Protein AF-A0A3D2SPU1-F1 (afdb_monomer)

Solvent-accessible surface area (backbone atoms only — not comparable to full-atom values): 7760 Å² total; per-residue (Å²): 131,83,79,86,80,59,74,88,77,55,78,60,88,94,58,53,71,66,63,53,51,54,60,65,60,74,55,76,90,82,56,60,78,32,52,68,43,46,31,75,48,24,73,74,39,65,45,37,39,41,25,42,32,56,38,22,29,63,64,99,40,82,51,92,78,65,90,81,27,21,84,49,86,91,59,63,44,67,51,76,48,72,50,89,90,34,49,78,79,91,82,85,70,94,87,62,88,86,86,88,79,87,88,74,86,86,81,89,85,86,83,82,86,90,121

Sequence (115 aa):
MSTQQFESWTQPEGASLEEWLNTRIARFETRKYDFNALKFQADYDPKYRRAQMRYMGTGATGVSNDNNTVPAENFTFSTMVLPPQCEGPLHIHHDVEEVFFMLRGEIDLFIEHNG

pLDDT: mean 89.65, std 8.31, range [54.31, 97.5]

Organism: NCBI:txid108980

Radius of gyration: 16.94 Å; Cα contacts (8 Å, |Δi|>4): 117; chains: 1; bounding box: 38×37×49 Å

Foldseek 3Di:
DDDDDDPLVDDDPPDDPVRSVVLQDQDPVVWDWAQPQAVVVCVVPVLQGKTKTWAEDSPPTPDPDDSNYRHHDPDTDIDMDRPPSHDHDDDDDPPDDDDDDCPDDDDDDDDDDPD

Mean predicted aligned error: 5.02 Å

InterPro domains:
  IPR011051 RmlC-like cupin domain superfamily [SSF51182] (44-112)
  IPR014710 RmlC-like jelly roll fold [G3DSA:2.60.120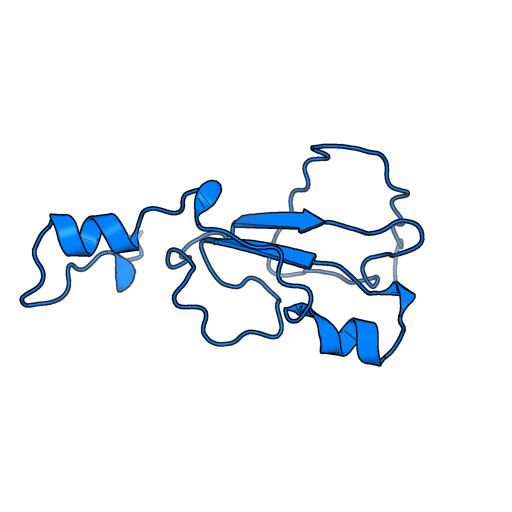.10] (25-115)

Structure (mmCIF, N/CA/C/O backbone):
data_AF-A0A3D2SPU1-F1
#
_entry.id   AF-A0A3D2SPU1-F1
#
loop_
_atom_site.group_PDB
_atom_site.id
_atom_site.type_symbol
_atom_site.label_atom_id
_atom_site.label_alt_id
_atom_site.label_comp_id
_atom_site.label_asym_id
_atom_site.label_entity_id
_atom_site.label_seq_id
_atom_site.pdbx_PDB_ins_code
_atom_site.Cartn_x
_atom_site.Cartn_y
_atom_site.Cartn_z
_atom_site.occupancy
_atom_site.B_iso_or_equiv
_atom_site.auth_seq_id
_atom_site.auth_comp_id
_atom_site.auth_asym_id
_atom_site.auth_atom_id
_atom_site.pdbx_PDB_model_num
ATOM 1 N N . MET A 1 1 ? -21.001 -20.670 12.765 1.00 54.31 1 MET A N 1
ATOM 2 C CA . MET A 1 1 ? -19.800 -19.909 12.367 1.00 54.31 1 MET A CA 1
ATOM 3 C C . MET A 1 1 ? -19.473 -18.980 13.523 1.00 54.31 1 MET A C 1
ATOM 5 O O . MET A 1 1 ? -20.386 -18.313 13.990 1.00 54.31 1 MET A O 1
ATOM 9 N N . SER A 1 2 ? -18.254 -19.016 14.062 1.00 65.62 2 SER A N 1
ATOM 10 C CA . SER A 1 2 ? -17.816 -18.014 15.043 1.00 65.62 2 SER A CA 1
ATOM 11 C C . SER A 1 2 ? -17.591 -16.709 14.284 1.00 65.62 2 SER A C 1
ATOM 13 O O . SER A 1 2 ? -16.899 -16.710 13.269 1.00 65.62 2 SER A O 1
ATOM 15 N N . THR A 1 3 ? -18.227 -15.623 14.720 1.00 75.25 3 THR A N 1
ATOM 16 C CA . THR A 1 3 ? -17.926 -14.288 14.201 1.00 75.25 3 THR A CA 1
ATOM 17 C C . THR A 1 3 ? -16.496 -13.961 14.606 1.00 75.25 3 THR A C 1
ATOM 19 O O . THR A 1 3 ? -16.190 -13.952 15.799 1.00 75.25 3 THR A O 1
ATOM 22 N N . GLN A 1 4 ? -15.613 -13.750 13.632 1.00 76.56 4 GLN A N 1
ATOM 23 C CA . GLN A 1 4 ? -14.258 -13.289 13.906 1.00 76.56 4 GLN A CA 1
ATOM 24 C C . GLN A 1 4 ? -14.351 -11.924 14.595 1.00 76.56 4 GLN A C 1
ATOM 26 O O . GLN A 1 4 ? -15.051 -11.039 14.106 1.00 76.56 4 GLN A O 1
ATOM 31 N N . GLN A 1 5 ? -13.706 -11.779 15.752 1.00 83.62 5 GLN A N 1
ATOM 32 C CA . GLN A 1 5 ? -13.710 -10.543 16.528 1.00 83.62 5 GLN A CA 1
ATOM 33 C C . GLN A 1 5 ? -12.294 -9.975 16.528 1.00 83.62 5 GLN A C 1
ATOM 35 O O . GLN A 1 5 ? -11.385 -10.569 17.107 1.00 83.62 5 GLN A O 1
ATOM 40 N N . PHE A 1 6 ? -12.104 -8.855 15.837 1.00 88.12 6 PHE A N 1
ATOM 41 C CA . PHE A 1 6 ? -10.808 -8.188 15.756 1.00 88.12 6 PHE A CA 1
ATOM 42 C C . PHE A 1 6 ? -10.582 -7.314 16.992 1.00 88.12 6 PHE A C 1
ATOM 44 O O . PHE A 1 6 ? -11.511 -6.685 17.497 1.00 88.12 6 PHE A O 1
ATOM 51 N N . GLU A 1 7 ? -9.339 -7.234 17.472 1.00 87.81 7 GLU A N 1
ATOM 52 C CA . GLU A 1 7 ? -8.976 -6.368 18.605 1.00 87.81 7 GLU A CA 1
ATOM 53 C C . GLU A 1 7 ? -9.325 -4.897 18.323 1.00 87.81 7 GLU A C 1
ATOM 55 O O . GLU A 1 7 ? -9.817 -4.187 19.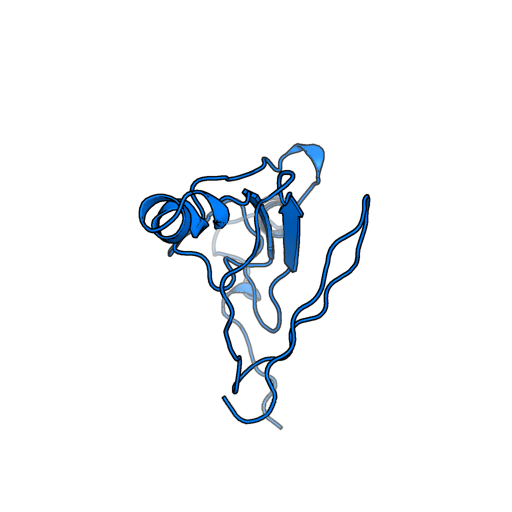199 1.00 87.81 7 GLU A O 1
ATOM 60 N N . SER A 1 8 ? -9.194 -4.473 17.061 1.00 87.81 8 SER A N 1
ATOM 61 C CA . SER A 1 8 ? -9.592 -3.153 16.563 1.00 87.81 8 SER A CA 1
ATOM 62 C C . SER A 1 8 ? -11.071 -2.813 16.787 1.00 87.81 8 SER A C 1
ATOM 64 O O . SER A 1 8 ? -11.421 -1.629 16.755 1.00 87.81 8 SER A O 1
ATOM 66 N N . TRP A 1 9 ? -11.947 -3.788 17.035 1.00 89.88 9 TRP A N 1
ATOM 67 C CA . TRP A 1 9 ? -13.362 -3.539 17.337 1.00 89.88 9 TRP A CA 1
ATOM 68 C C . TRP A 1 9 ? -13.603 -3.109 18.780 1.00 89.88 9 TRP A C 1
ATOM 70 O O . TRP A 1 9 ? -14.698 -2.655 19.109 1.00 89.88 9 TRP A O 1
ATOM 80 N N . THR A 1 10 ? -12.599 -3.238 19.641 1.00 91.94 10 THR A N 1
ATOM 81 C CA . THR A 1 10 ? -12.713 -2.874 21.048 1.00 91.94 10 THR A CA 1
ATOM 82 C C . THR A 1 10 ? -12.245 -1.435 21.232 1.00 91.94 10 THR A C 1
ATOM 84 O O . THR A 1 10 ? -11.124 -1.080 20.864 1.00 91.94 10 THR A O 1
ATOM 87 N N . GLN A 1 11 ? -13.108 -0.592 21.800 1.00 93.38 11 GLN A N 1
ATOM 88 C CA . GLN A 1 11 ? -12.732 0.760 22.202 1.00 93.38 11 GLN A CA 1
ATOM 89 C C . GLN A 1 11 ? -11.655 0.682 23.295 1.00 93.38 11 GLN A C 1
ATOM 91 O O . GLN A 1 11 ? -11.874 -0.020 24.286 1.00 93.38 11 GLN A O 1
ATOM 96 N N . PRO A 1 12 ? -10.521 1.393 23.159 1.00 93.06 12 PRO A N 1
ATOM 97 C CA . PRO A 1 12 ? -9.505 1.422 24.202 1.00 93.06 12 PRO A CA 1
ATOM 98 C C . PRO A 1 12 ? -10.065 1.949 25.526 1.00 93.06 12 PRO A C 1
ATOM 100 O O . PRO A 1 12 ? -10.835 2.913 25.550 1.00 93.06 12 PRO A O 1
ATOM 103 N N . GLU A 1 13 ? -9.655 1.334 26.634 1.00 95.06 13 GLU A N 1
ATOM 104 C CA . GLU A 1 13 ? -10.048 1.781 27.968 1.00 95.06 13 GLU A CA 1
ATOM 105 C C . GLU A 1 13 ? -9.584 3.228 28.207 1.00 95.06 13 GLU A C 1
ATOM 107 O O . GLU A 1 13 ? -8.443 3.589 27.922 1.00 95.06 13 GLU A O 1
ATOM 112 N N . GLY A 1 14 ? -10.488 4.076 28.701 1.00 95.62 14 GLY A N 1
ATOM 113 C CA . GLY A 1 14 ? -10.208 5.489 28.975 1.00 95.62 14 GLY A CA 1
ATOM 114 C C . GLY A 1 14 ? -10.263 6.429 27.764 1.00 95.62 14 GLY A C 1
ATOM 115 O O . GLY A 1 14 ? -10.256 7.640 27.973 1.00 95.62 14 GLY A O 1
ATOM 116 N N . ALA A 1 15 ? -10.374 5.923 26.530 1.00 95.12 15 ALA A N 1
ATOM 117 C CA . ALA A 1 15 ? -10.596 6.763 25.352 1.00 95.12 15 ALA A CA 1
ATOM 118 C C . ALA A 1 15 ? -12.072 7.167 25.234 1.00 95.12 15 ALA A C 1
ATOM 120 O O . ALA A 1 15 ? -12.970 6.359 25.479 1.00 95.12 15 ALA A O 1
ATOM 121 N N . SER A 1 16 ? -12.344 8.395 24.802 1.00 97.38 16 SER A N 1
ATOM 122 C CA . SER A 1 16 ? -13.680 8.814 24.373 1.00 97.38 16 SER A CA 1
ATOM 123 C C . SER A 1 16 ? -14.063 8.182 23.028 1.00 97.38 16 SER A C 1
ATOM 125 O O . SER A 1 16 ? -13.212 7.752 22.244 1.00 97.38 16 SER A O 1
ATOM 127 N N . LEU A 1 17 ? -15.366 8.160 22.726 1.00 95.19 17 LEU A N 1
ATOM 128 C CA . LEU A 1 17 ? -15.853 7.696 21.425 1.00 95.19 17 LEU A CA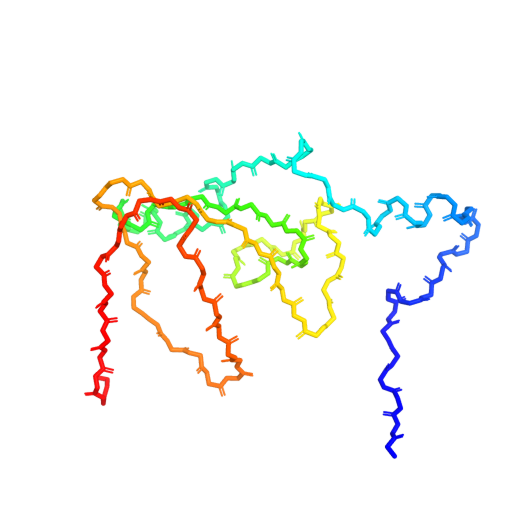 1
ATOM 129 C C . LEU A 1 17 ? -15.267 8.526 20.271 1.00 95.19 17 LEU A C 1
ATOM 131 O O . LEU A 1 17 ? -14.929 7.974 19.230 1.00 95.19 17 LEU A O 1
ATOM 135 N N . GLU A 1 18 ? -15.134 9.841 20.454 1.00 96.38 18 GLU A N 1
ATOM 136 C CA . GLU A 1 18 ? -14.567 10.737 19.444 1.00 96.38 18 GLU A CA 1
ATOM 137 C C . GLU A 1 18 ? -13.103 10.399 19.144 1.00 96.38 18 GLU A C 1
ATOM 139 O O . GLU A 1 18 ? -12.737 10.235 17.979 1.00 96.38 18 GLU A O 1
ATOM 144 N N . GLU A 1 19 ? -12.275 10.235 20.179 1.00 94.88 19 GLU A N 1
ATOM 145 C CA . GLU A 1 19 ? -10.873 9.833 20.018 1.00 94.88 19 GLU A CA 1
ATOM 146 C C . GLU A 1 19 ? -10.769 8.496 19.285 1.00 94.88 19 GLU A C 1
ATOM 148 O O . GLU A 1 19 ? -9.987 8.372 18.341 1.00 94.88 19 GLU A O 1
ATOM 153 N N . TRP A 1 20 ? -11.603 7.518 19.653 1.00 94.19 20 TRP A N 1
ATOM 154 C CA . TRP A 1 20 ? -11.604 6.218 18.995 1.00 94.19 20 TRP A CA 1
ATOM 155 C C . TRP A 1 20 ? -12.028 6.306 17.523 1.00 94.19 20 TRP A C 1
ATOM 157 O O . TRP A 1 20 ? -11.312 5.799 16.656 1.00 94.19 20 TRP A O 1
ATOM 167 N N . LEU A 1 21 ? -13.127 7.001 17.211 1.00 93.69 21 LEU A N 1
ATOM 168 C CA . LEU A 1 21 ? -13.602 7.182 15.834 1.00 93.69 21 LEU A CA 1
ATOM 169 C C . LEU A 1 21 ? -12.582 7.923 14.966 1.00 93.69 21 LEU A C 1
ATOM 171 O O . LEU A 1 21 ? -12.400 7.560 13.805 1.00 93.69 21 LEU A O 1
ATOM 175 N N . ASN A 1 22 ? -11.860 8.899 15.517 1.00 92.50 22 ASN A N 1
ATOM 176 C CA . ASN A 1 22 ? -10.807 9.601 14.786 1.00 92.50 22 ASN A CA 1
ATOM 177 C C . ASN A 1 22 ? -9.686 8.651 14.323 1.00 92.50 22 ASN A C 1
ATOM 179 O O . ASN A 1 22 ? -9.185 8.811 13.211 1.00 92.50 22 ASN A O 1
ATOM 183 N N . THR A 1 23 ? -9.357 7.599 15.088 1.00 90.69 23 THR A N 1
ATOM 184 C CA . THR A 1 23 ? -8.401 6.554 14.644 1.00 90.69 23 THR A CA 1
ATOM 185 C C . THR A 1 23 ? -8.919 5.674 13.498 1.00 90.69 23 THR A C 1
ATOM 187 O O . THR A 1 23 ? -8.166 4.882 12.929 1.00 90.69 23 THR A O 1
ATOM 190 N N . ARG A 1 24 ? -10.209 5.778 13.160 1.00 91.75 24 ARG A N 1
ATOM 191 C CA . ARG A 1 24 ? -10.882 5.020 12.093 1.00 91.75 24 ARG A CA 1
ATOM 192 C C . ARG A 1 24 ? -11.187 5.869 10.858 1.00 91.75 24 ARG A C 1
ATOM 194 O O . ARG A 1 24 ? -11.795 5.376 9.913 1.00 91.75 24 ARG A O 1
ATOM 201 N N . ILE A 1 25 ? -10.756 7.131 10.838 1.00 91.88 25 ILE A N 1
ATOM 202 C CA . ILE A 1 25 ? -11.005 8.056 9.732 1.00 91.88 25 ILE A CA 1
ATOM 203 C C . ILE A 1 25 ? -9.692 8.354 9.008 1.00 91.88 25 ILE A C 1
ATOM 205 O O . ILE A 1 25 ? -8.790 9.005 9.532 1.00 91.88 25 ILE A O 1
ATOM 209 N N . ALA A 1 26 ? -9.613 7.933 7.747 1.00 91.88 26 ALA A N 1
ATOM 210 C CA . ALA A 1 26 ? -8.548 8.319 6.832 1.00 91.88 26 ALA A CA 1
ATOM 211 C C . ALA A 1 26 ? -9.068 9.347 5.821 1.00 91.88 26 ALA A C 1
ATOM 213 O O . ALA A 1 26 ? -9.998 9.067 5.066 1.00 91.88 26 ALA A O 1
ATOM 214 N N . ARG A 1 27 ? -8.461 10.538 5.782 1.00 91.12 27 ARG A N 1
ATOM 215 C CA . ARG A 1 27 ? -8.825 11.610 4.840 1.00 91.12 27 ARG A CA 1
ATOM 216 C C . ARG A 1 27 ? -7.736 11.774 3.797 1.00 91.12 27 ARG A C 1
ATOM 218 O O . ARG A 1 27 ? -6.565 11.768 4.141 1.00 91.12 27 ARG A O 1
ATOM 225 N N . PHE A 1 28 ? -8.106 11.984 2.537 1.00 88.94 28 PHE A N 1
ATOM 226 C CA . PHE A 1 28 ? -7.131 12.219 1.465 1.00 88.94 28 PHE A CA 1
ATOM 227 C C . PHE A 1 28 ? -6.164 13.373 1.786 1.00 88.94 28 PHE A C 1
ATOM 229 O O . PHE A 1 28 ? -4.963 13.235 1.586 1.00 88.94 28 PHE A O 1
ATOM 236 N N . GLU A 1 29 ? -6.659 14.467 2.369 1.00 90.94 29 GLU A N 1
ATOM 237 C CA . GLU A 1 29 ? -5.851 15.650 2.706 1.00 90.94 29 GLU A CA 1
ATOM 238 C C . GLU A 1 29 ? -4.723 15.385 3.720 1.00 90.94 29 GLU A C 1
ATOM 240 O O . GLU A 1 29 ? -3.713 16.085 3.718 1.00 90.94 29 GLU A O 1
ATOM 245 N N . THR A 1 30 ? -4.870 14.372 4.581 1.00 85.94 30 THR A N 1
ATOM 246 C CA . THR A 1 30 ? -3.866 14.029 5.601 1.00 85.94 30 THR A CA 1
ATOM 247 C C . THR A 1 30 ? -2.887 12.965 5.116 1.00 85.94 30 THR A C 1
ATOM 249 O O . THR A 1 30 ? -1.977 12.565 5.849 1.00 85.94 30 THR A O 1
ATOM 252 N N . ARG A 1 31 ? -3.058 12.471 3.887 1.00 88.62 31 ARG A N 1
ATOM 253 C CA . ARG A 1 31 ? -2.254 11.393 3.325 1.00 88.62 31 ARG A CA 1
ATOM 254 C C . ARG A 1 31 ? -1.212 11.944 2.363 1.00 88.62 31 ARG A C 1
ATOM 256 O O . ARG A 1 31 ? -1.432 12.906 1.633 1.00 88.62 31 ARG A O 1
ATOM 263 N N . LYS A 1 32 ? -0.032 11.331 2.396 1.00 88.75 32 LYS A N 1
ATOM 264 C CA . LYS A 1 32 ? 1.116 11.715 1.576 1.00 88.75 32 LYS A CA 1
ATOM 265 C C . LYS A 1 32 ? 1.595 10.511 0.790 1.00 88.75 32 LYS A C 1
ATOM 267 O O . LYS A 1 32 ? 1.512 9.383 1.268 1.00 88.75 32 LYS A O 1
ATOM 272 N N . TYR A 1 33 ? 2.118 10.781 -0.398 1.00 91.50 33 TYR A N 1
ATOM 273 C CA . TYR A 1 33 ? 2.822 9.781 -1.181 1.00 91.50 33 TYR A CA 1
ATOM 274 C C . TYR A 1 33 ? 4.102 9.370 -0.462 1.00 91.50 33 TYR A C 1
ATOM 276 O O . TYR A 1 33 ? 5.002 10.188 -0.262 1.00 91.50 33 TYR A O 1
ATOM 284 N N . ASP A 1 34 ? 4.175 8.099 -0.091 1.00 92.06 34 ASP A N 1
ATOM 285 C CA . ASP A 1 34 ? 5.338 7.501 0.536 1.00 92.06 34 ASP A CA 1
ATOM 286 C C . ASP A 1 34 ? 6.127 6.689 -0.496 1.00 92.06 34 ASP A C 1
ATOM 288 O O . ASP A 1 34 ? 5.755 5.574 -0.866 1.00 92.06 34 ASP A O 1
ATOM 292 N N . PHE A 1 35 ? 7.234 7.268 -0.964 1.00 93.56 35 PHE A N 1
ATOM 293 C CA . PHE A 1 35 ? 8.201 6.595 -1.836 1.00 93.56 35 PHE A CA 1
ATOM 294 C C . PHE A 1 35 ? 9.135 5.644 -1.072 1.00 93.56 35 PHE A C 1
ATOM 296 O O . PHE A 1 35 ? 9.864 4.881 -1.701 1.00 93.56 35 PHE A O 1
ATOM 303 N N . ASN A 1 36 ? 9.129 5.677 0.265 1.00 92.06 36 ASN A N 1
ATOM 304 C CA . ASN A 1 36 ? 9.973 4.826 1.099 1.00 92.06 36 ASN A CA 1
ATOM 305 C C . ASN A 1 36 ? 9.331 3.465 1.399 1.00 92.06 36 ASN A C 1
ATOM 307 O O . ASN A 1 36 ? 10.054 2.510 1.670 1.00 92.06 36 ASN A O 1
ATOM 311 N N . ALA A 1 37 ? 8.006 3.353 1.257 1.00 89.88 37 ALA A N 1
ATOM 312 C CA . ALA A 1 37 ? 7.214 2.139 1.490 1.00 89.88 37 ALA A CA 1
ATOM 313 C C . ALA A 1 37 ? 7.797 0.863 0.857 1.00 89.88 37 ALA A C 1
ATOM 315 O O . ALA A 1 37 ? 7.748 -0.225 1.429 1.00 89.88 37 ALA A O 1
ATOM 316 N N . LEU A 1 38 ? 8.319 1.013 -0.360 1.00 91.44 38 LEU A N 1
ATOM 317 C CA . LEU A 1 38 ? 8.854 -0.056 -1.202 1.00 91.44 38 LEU A CA 1
ATOM 318 C C . LEU A 1 38 ? 10.252 0.300 -1.717 1.00 91.44 38 LEU A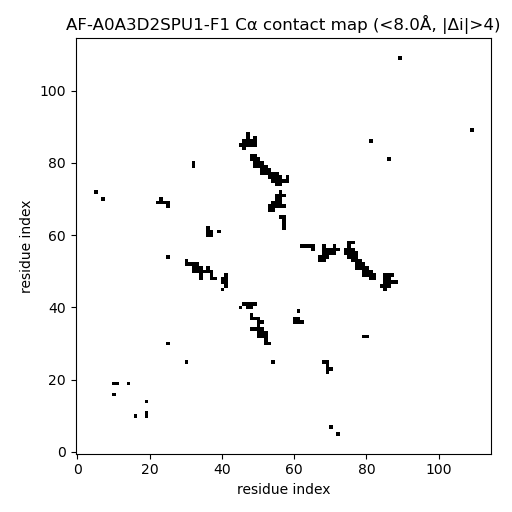 C 1
ATOM 320 O O . LEU A 1 38 ? 10.707 -0.230 -2.729 1.00 91.44 38 LEU A O 1
ATOM 324 N N . LYS A 1 39 ? 10.946 1.218 -1.032 1.00 93.31 39 LYS A N 1
ATOM 325 C CA . LYS A 1 39 ? 12.247 1.724 -1.481 1.00 93.31 39 LYS A CA 1
ATOM 326 C C . LYS A 1 39 ? 13.288 0.622 -1.604 1.00 93.31 39 LYS A C 1
ATOM 328 O O . LYS A 1 39 ? 14.108 0.705 -2.501 1.00 93.31 39 LYS A O 1
ATOM 333 N N . PHE A 1 40 ? 13.204 -0.438 -0.804 1.00 92.38 40 PHE A N 1
ATOM 334 C CA . PHE A 1 40 ? 14.092 -1.595 -0.937 1.00 92.38 40 PHE A CA 1
ATOM 335 C C . PHE A 1 40 ? 14.054 -2.233 -2.341 1.00 92.38 40 PHE A C 1
ATOM 337 O O . PHE A 1 40 ? 15.056 -2.782 -2.782 1.00 92.38 40 PHE A O 1
ATOM 344 N N . GLN A 1 41 ? 12.934 -2.128 -3.069 1.00 94.88 41 GLN A N 1
ATOM 345 C CA . GLN A 1 41 ? 12.843 -2.580 -4.460 1.00 94.88 41 GLN A CA 1
ATOM 346 C C . GLN A 1 41 ? 13.484 -1.569 -5.413 1.00 94.88 41 GLN A C 1
ATOM 348 O O . GLN A 1 41 ? 14.229 -1.957 -6.303 1.00 94.88 41 GLN A O 1
ATOM 353 N N . ALA A 1 42 ? 13.252 -0.272 -5.191 1.00 95.50 42 ALA A N 1
ATOM 354 C CA . ALA A 1 42 ? 13.880 0.795 -5.972 1.00 95.50 42 ALA A CA 1
ATOM 355 C C . ALA A 1 42 ? 15.406 0.879 -5.766 1.00 95.50 42 ALA A C 1
ATOM 357 O O . ALA A 1 42 ? 16.129 1.310 -6.659 1.00 95.50 42 ALA A O 1
ATOM 358 N N . ASP A 1 43 ? 15.888 0.470 -4.590 1.00 96.31 43 ASP A N 1
ATOM 359 C CA . ASP A 1 43 ? 17.310 0.362 -4.260 1.00 96.31 43 ASP A CA 1
ATOM 360 C C . ASP A 1 43 ? 17.976 -0.809 -4.990 1.00 96.31 43 ASP A C 1
ATOM 362 O O . ASP A 1 43 ? 19.171 -0.745 -5.272 1.00 96.31 43 ASP A O 1
ATOM 366 N N . TYR A 1 44 ? 17.211 -1.860 -5.304 1.00 96.88 44 TYR A N 1
ATOM 367 C CA . TYR A 1 44 ? 17.667 -2.964 -6.145 1.00 96.88 44 TYR A CA 1
ATOM 368 C C . TYR A 1 44 ? 17.673 -2.573 -7.629 1.00 96.88 44 TYR A C 1
ATOM 370 O O . TYR A 1 44 ? 18.681 -2.759 -8.306 1.00 96.88 44 TYR A O 1
ATOM 378 N N . ASP A 1 45 ? 16.570 -2.006 -8.125 1.00 97.50 45 ASP A N 1
ATOM 379 C CA . ASP A 1 45 ? 16.477 -1.463 -9.480 1.00 97.50 45 ASP A CA 1
ATOM 380 C C . ASP A 1 45 ? 15.597 -0.197 -9.488 1.00 97.50 45 ASP A C 1
ATOM 382 O O . ASP A 1 45 ? 14.420 -0.269 -9.106 1.00 97.50 45 ASP A O 1
ATOM 386 N N . PRO A 1 46 ? 16.114 0.961 -9.950 1.00 97.06 46 PRO A N 1
ATOM 387 C CA . PRO A 1 46 ? 15.363 2.212 -10.000 1.00 97.06 46 PRO A CA 1
ATOM 388 C C . PRO A 1 46 ? 14.018 2.134 -10.730 1.00 97.06 46 PRO A C 1
ATOM 390 O O . PRO A 1 46 ? 13.125 2.922 -10.402 1.00 97.06 46 PRO A O 1
ATOM 393 N N . LYS A 1 47 ? 13.836 1.197 -11.674 1.00 97.19 47 LYS A N 1
ATOM 394 C CA . LYS A 1 47 ? 12.554 1.015 -12.375 1.00 97.19 47 LYS A CA 1
ATOM 395 C C . LYS A 1 47 ? 11.419 0.584 -11.443 1.00 97.19 47 LYS A C 1
ATOM 397 O O . LYS A 1 47 ? 10.261 0.821 -11.753 1.00 97.19 47 LYS A O 1
ATOM 402 N N . TYR A 1 48 ? 11.714 0.023 -10.267 1.00 96.88 48 TYR A N 1
ATOM 403 C CA . TYR A 1 48 ? 10.687 -0.374 -9.295 1.00 96.88 48 TYR A CA 1
ATOM 404 C C . TYR A 1 48 ? 10.191 0.767 -8.402 1.00 96.88 48 TYR A C 1
ATOM 406 O O . TYR A 1 48 ? 9.377 0.554 -7.492 1.00 96.88 48 TYR A O 1
ATOM 414 N N . ARG A 1 49 ? 10.672 1.993 -8.636 1.00 96.81 49 ARG A N 1
ATOM 415 C CA . ARG A 1 49 ? 10.269 3.170 -7.875 1.00 96.81 49 ARG A CA 1
ATOM 416 C C . ARG A 1 49 ? 8.778 3.442 -8.046 1.00 96.81 49 ARG A C 1
ATOM 418 O O . ARG A 1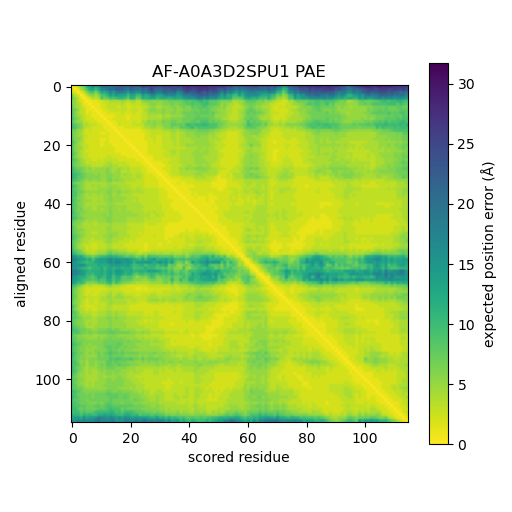 49 ? 8.302 3.776 -9.121 1.00 96.81 49 ARG A O 1
ATOM 425 N N . ARG A 1 50 ? 8.054 3.423 -6.931 1.00 96.06 50 ARG A N 1
ATOM 426 C CA . ARG A 1 50 ? 6.654 3.847 -6.848 1.00 96.06 50 ARG A CA 1
ATOM 427 C C . ARG A 1 50 ? 6.345 4.389 -5.466 1.00 96.06 50 ARG A C 1
A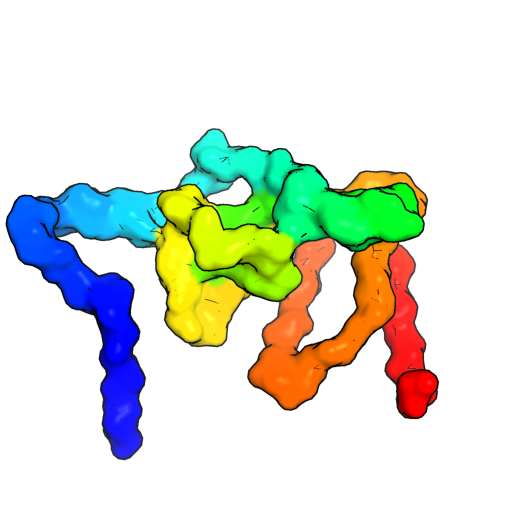TOM 429 O O . ARG A 1 50 ? 7.006 4.023 -4.495 1.00 96.06 50 ARG A O 1
ATOM 436 N N . ALA A 1 51 ? 5.360 5.273 -5.389 1.00 94.75 51 ALA A N 1
ATOM 437 C CA . ALA A 1 51 ? 4.832 5.725 -4.114 1.00 94.75 51 ALA A CA 1
ATOM 438 C C . ALA A 1 51 ? 3.531 5.007 -3.795 1.00 94.75 51 ALA A C 1
ATOM 440 O O . ALA A 1 51 ? 2.704 4.785 -4.682 1.00 94.75 51 ALA A O 1
ATOM 441 N N . GLN A 1 52 ? 3.329 4.724 -2.514 1.00 92.19 52 GLN A N 1
ATOM 442 C CA . GLN A 1 52 ? 2.035 4.308 -1.999 1.00 92.19 52 GLN A CA 1
ATOM 443 C C . GLN A 1 52 ? 1.477 5.344 -1.036 1.00 92.19 52 GLN A C 1
ATOM 445 O O . GLN A 1 52 ? 2.207 6.054 -0.348 1.00 92.19 52 GLN A O 1
ATOM 450 N N . MET A 1 53 ? 0.158 5.401 -0.976 1.00 92.06 53 MET A N 1
ATOM 451 C CA . MET A 1 53 ? -0.601 6.156 -0.001 1.00 92.06 53 MET A CA 1
ATOM 452 C C . MET A 1 53 ? -1.566 5.183 0.669 1.00 92.06 53 MET A C 1
ATOM 454 O O . MET A 1 53 ? -2.522 4.720 0.051 1.00 92.06 53 MET A O 1
ATOM 458 N N . ARG A 1 54 ? -1.286 4.830 1.922 1.00 91.81 54 ARG A N 1
ATOM 459 C CA . ARG A 1 54 ? -1.996 3.773 2.649 1.00 91.81 54 ARG A CA 1
ATOM 460 C C . ARG A 1 54 ? -3.170 4.349 3.439 1.00 91.81 54 ARG A C 1
ATOM 462 O O . ARG A 1 54 ? -3.033 5.370 4.114 1.00 91.81 54 ARG A O 1
ATOM 469 N N . TYR A 1 55 ? -4.323 3.697 3.351 1.00 92.81 55 TYR A N 1
ATOM 470 C CA . TYR A 1 55 ? -5.546 4.097 4.049 1.00 92.81 55 TYR A CA 1
ATOM 471 C C . TYR A 1 55 ? -5.963 3.063 5.084 1.00 92.81 55 TYR A C 1
ATOM 473 O O . TYR A 1 55 ? -6.220 3.442 6.224 1.00 92.81 55 TYR A O 1
ATOM 481 N N . MET A 1 56 ? -6.003 1.790 4.688 1.00 92.88 56 MET A N 1
ATOM 482 C CA . MET A 1 56 ? -6.387 0.658 5.533 1.00 92.88 56 MET A CA 1
ATOM 483 C C . MET A 1 56 ? -5.236 -0.347 5.545 1.00 92.88 56 MET A C 1
ATOM 485 O O . MET A 1 56 ? -4.931 -0.929 4.502 1.00 92.88 56 MET A O 1
ATOM 489 N N . GLY A 1 57 ? -4.598 -0.520 6.701 1.00 90.50 57 GLY A N 1
ATOM 490 C CA . GLY A 1 57 ? -3.420 -1.364 6.892 1.00 90.50 57 GLY A CA 1
ATOM 491 C C . GLY A 1 57 ? -2.198 -0.946 6.073 1.00 90.50 57 GLY A C 1
ATOM 492 O O . GLY A 1 57 ? -2.199 0.049 5.345 1.00 90.50 57 GLY A O 1
ATOM 493 N N . THR A 1 58 ? -1.130 -1.732 6.198 1.00 86.19 58 THR A N 1
ATOM 494 C CA . THR A 1 58 ? 0.154 -1.465 5.534 1.00 86.19 58 THR A CA 1
ATOM 495 C C . THR A 1 58 ? 0.320 -2.178 4.193 1.00 86.19 58 THR A C 1
ATOM 497 O O . THR A 1 58 ? 1.174 -1.770 3.402 1.00 86.19 58 THR A O 1
ATOM 500 N N . GLY A 1 59 ? -0.492 -3.204 3.913 1.00 78.88 59 GLY A N 1
ATOM 501 C CA . GLY A 1 59 ? -0.338 -4.071 2.738 1.00 78.88 59 GLY A CA 1
ATOM 502 C C . GLY A 1 59 ? 1.004 -4.812 2.729 1.00 78.88 59 GLY A C 1
ATOM 503 O O . GLY A 1 59 ? 1.694 -4.882 3.744 1.00 78.88 59 GLY A O 1
ATOM 504 N N . ALA A 1 60 ? 1.424 -5.309 1.563 1.00 68.00 60 ALA A N 1
ATOM 505 C CA . ALA A 1 60 ? 2.719 -5.975 1.367 1.00 68.00 60 ALA A CA 1
ATOM 506 C C . ALA A 1 60 ? 3.928 -5.004 1.330 1.00 68.00 60 ALA A C 1
ATOM 508 O O . ALA A 1 60 ? 4.930 -5.255 0.656 1.00 68.00 60 ALA A O 1
ATOM 509 N N . THR A 1 61 ? 3.840 -3.851 1.999 1.00 69.50 61 THR A N 1
ATOM 510 C CA . THR A 1 61 ? 4.946 -2.882 2.044 1.00 69.50 61 THR A CA 1
ATOM 511 C C . THR A 1 61 ? 6.002 -3.292 3.067 1.00 69.50 61 THR A C 1
ATOM 513 O O . THR A 1 61 ? 5.732 -4.048 3.995 1.00 69.50 61 THR A O 1
ATOM 516 N N . GLY A 1 62 ? 7.217 -2.751 2.947 1.00 63.22 62 GLY A N 1
ATOM 517 C CA . GLY A 1 62 ? 8.285 -2.969 3.933 1.00 63.22 62 GLY A CA 1
ATOM 518 C C . GLY A 1 62 ? 8.064 -2.231 5.262 1.00 63.22 62 GLY A C 1
ATOM 519 O O . GLY A 1 62 ? 9.009 -2.064 6.029 1.00 63.22 62 GLY A O 1
ATOM 520 N N . VAL A 1 63 ? 6.850 -1.728 5.516 1.00 72.94 63 VAL A N 1
ATOM 521 C CA . VAL A 1 63 ? 6.498 -0.924 6.688 1.00 72.94 63 VAL A CA 1
ATOM 522 C C . VAL A 1 63 ? 5.731 -1.801 7.670 1.00 72.94 63 VAL A C 1
ATOM 524 O O . VAL A 1 63 ? 4.578 -2.155 7.438 1.00 72.94 63 VAL A O 1
ATOM 527 N N . SER A 1 64 ? 6.376 -2.148 8.782 1.00 66.19 64 SER A N 1
ATOM 528 C CA . SER A 1 64 ? 5.802 -3.036 9.798 1.00 66.19 64 SER A CA 1
ATOM 529 C C . SER A 1 64 ? 4.824 -2.341 10.747 1.00 66.19 64 SER A C 1
ATOM 531 O O . SER A 1 64 ? 3.994 -3.016 11.346 1.00 66.19 64 SER A O 1
ATOM 533 N N . ASN A 1 65 ? 4.901 -1.013 10.894 1.00 68.69 65 ASN A N 1
ATOM 534 C CA . ASN A 1 65 ? 3.986 -0.263 11.748 1.00 68.69 65 ASN A CA 1
ATOM 535 C C . ASN A 1 65 ? 3.744 1.147 11.185 1.00 68.69 65 ASN A C 1
ATOM 537 O O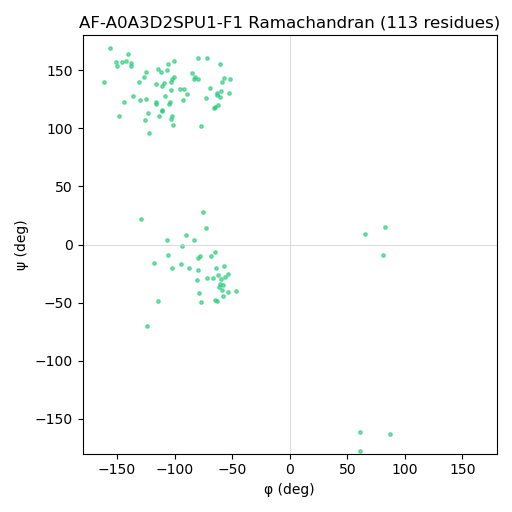 . ASN A 1 65 ? 4.653 1.979 11.176 1.00 68.69 65 ASN A O 1
ATOM 541 N N . ASP A 1 66 ? 2.529 1.408 10.693 1.00 72.88 66 ASP A N 1
ATOM 542 C CA . ASP A 1 66 ? 2.110 2.723 10.195 1.00 72.88 66 ASP A CA 1
ATOM 543 C C . ASP A 1 66 ? 0.872 3.216 10.953 1.00 72.88 66 ASP A C 1
ATOM 545 O O . ASP A 1 66 ? -0.271 2.915 10.596 1.00 72.88 66 ASP A O 1
ATOM 549 N N . ASN A 1 67 ? 1.116 4.032 11.982 1.00 72.12 67 ASN A N 1
ATOM 550 C CA . ASN A 1 67 ? 0.070 4.665 12.790 1.00 72.12 67 ASN A CA 1
ATOM 551 C C . ASN A 1 67 ? -0.784 5.672 11.996 1.00 72.12 67 ASN A C 1
ATOM 553 O O . ASN A 1 67 ? -1.759 6.200 12.526 1.00 72.12 67 ASN A O 1
ATOM 557 N N . ASN A 1 68 ? -0.429 5.973 10.743 1.00 80.38 68 ASN A N 1
ATOM 558 C CA . ASN A 1 68 ? -1.205 6.834 9.857 1.00 80.38 68 ASN A CA 1
ATOM 559 C C . ASN A 1 68 ? -2.228 6.049 9.014 1.00 80.38 68 ASN A C 1
ATOM 561 O O . ASN A 1 68 ? -2.843 6.617 8.111 1.00 80.38 68 ASN A O 1
ATOM 565 N N . THR A 1 69 ? -2.425 4.757 9.279 1.00 89.50 69 THR A N 1
ATOM 566 C CA . THR A 1 69 ? -3.426 3.920 8.602 1.00 89.50 69 THR A CA 1
ATOM 567 C C . THR A 1 69 ? -4.538 3.520 9.563 1.00 89.50 69 THR A C 1
ATOM 569 O O . THR A 1 69 ? -4.317 3.366 10.763 1.00 89.50 69 THR A O 1
ATOM 572 N N . VAL A 1 70 ? -5.753 3.361 9.040 1.00 92.44 70 VAL A N 1
ATOM 573 C CA . VAL A 1 70 ? -6.814 2.672 9.779 1.00 92.44 70 VAL A CA 1
ATOM 574 C C . VAL A 1 70 ? -6.417 1.197 9.855 1.00 92.44 70 VAL A C 1
ATOM 576 O O . VAL A 1 70 ? -5.995 0.655 8.831 1.00 92.44 70 VAL A O 1
ATOM 579 N N . PRO A 1 71 ? -6.521 0.528 11.015 1.00 90.25 71 PRO A N 1
ATOM 580 C CA . PRO A 1 71 ? -6.223 -0.894 11.111 1.00 90.25 71 PRO A CA 1
ATOM 581 C C . PRO A 1 71 ? -7.000 -1.709 10.080 1.00 90.25 71 PRO A C 1
ATOM 583 O O . PRO A 1 71 ? -8.209 -1.543 9.925 1.00 90.25 71 PRO A O 1
ATOM 586 N N . ALA A 1 72 ? -6.278 -2.563 9.359 1.00 90.62 72 ALA A N 1
ATOM 587 C CA . ALA A 1 72 ? -6.874 -3.510 8.434 1.00 90.62 72 ALA A CA 1
ATOM 588 C C . ALA A 1 72 ? -7.309 -4.773 9.174 1.00 90.62 72 ALA A C 1
ATOM 590 O O . ALA A 1 72 ? -6.668 -5.210 10.128 1.00 90.62 72 ALA A O 1
ATOM 591 N N . GLU A 1 73 ? -8.387 -5.363 8.678 1.00 88.56 73 GLU A N 1
ATOM 592 C CA . GLU A 1 73 ? -8.952 -6.606 9.194 1.00 88.56 73 GLU A CA 1
ATOM 593 C C . GLU A 1 73 ? -9.039 -7.606 8.046 1.00 88.56 73 GLU A C 1
ATOM 595 O O . GLU A 1 73 ? -8.242 -8.531 7.961 1.00 88.56 73 GLU A O 1
ATOM 600 N N . ASN A 1 74 ? -9.950 -7.351 7.104 1.00 89.75 74 ASN A N 1
ATOM 601 C CA . ASN A 1 74 ? -10.225 -8.261 5.991 1.00 89.75 74 ASN A CA 1
ATOM 602 C C . ASN A 1 74 ? -9.596 -7.819 4.664 1.00 89.75 74 ASN A C 1
ATOM 604 O O . ASN A 1 74 ? -9.468 -8.624 3.750 1.00 89.75 74 ASN A O 1
ATOM 608 N N . PHE A 1 75 ? -9.241 -6.540 4.530 1.00 92.06 75 PHE A N 1
ATOM 609 C CA . PHE A 1 75 ? -8.627 -6.002 3.321 1.00 92.06 75 PHE A CA 1
ATOM 610 C C . PHE A 1 75 ? -7.718 -4.826 3.648 1.00 92.06 75 PHE A C 1
ATOM 612 O O . PHE A 1 75 ? -7.897 -4.130 4.653 1.00 92.06 75 PHE A O 1
ATOM 619 N N . THR A 1 76 ? -6.780 -4.574 2.745 1.00 92.94 76 THR A N 1
ATOM 620 C CA . THR A 1 76 ? -5.993 -3.346 2.729 1.00 92.94 76 THR A CA 1
ATOM 621 C C . THR A 1 76 ? -6.441 -2.450 1.590 1.00 92.94 76 THR A C 1
ATOM 623 O O . THR A 1 76 ? -6.897 -2.926 0.553 1.00 92.94 76 THR A O 1
ATOM 626 N N . PHE A 1 77 ? -6.302 -1.143 1.772 1.00 93.12 77 PHE A N 1
ATOM 627 C CA . PHE A 1 77 ? -6.632 -0.164 0.744 1.00 93.12 77 PHE A CA 1
ATOM 628 C C . PHE A 1 77 ? -5.543 0.897 0.677 1.00 93.12 77 PHE A C 1
ATOM 630 O O . PHE A 1 77 ? -5.183 1.515 1.687 1.00 93.12 77 PHE A O 1
ATOM 637 N N . SER A 1 78 ? -5.033 1.117 -0.527 1.00 91.94 78 SER A N 1
ATOM 638 C CA . SER A 1 78 ? -4.044 2.139 -0.820 1.00 91.94 78 SER A CA 1
ATOM 639 C C . SER A 1 78 ? -4.270 2.712 -2.214 1.00 91.94 78 SER A C 1
ATOM 641 O O . SER A 1 78 ? -4.884 2.089 -3.080 1.00 91.94 78 SER A O 1
ATOM 643 N N . THR A 1 79 ? -3.775 3.926 -2.431 1.00 92.88 79 THR A N 1
ATOM 644 C CA . THR A 1 79 ? -3.571 4.458 -3.777 1.00 92.88 79 THR A CA 1
ATOM 645 C C . THR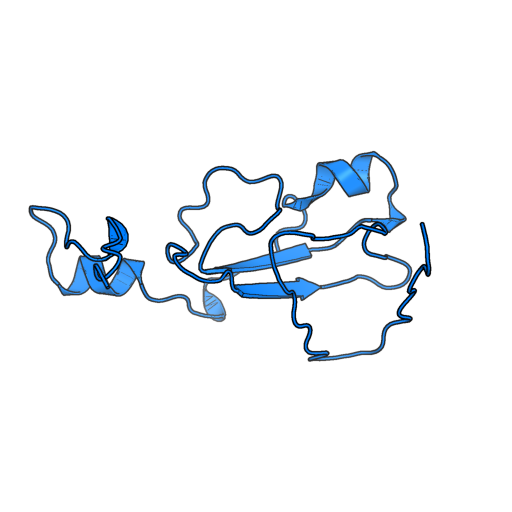 A 1 79 ? -2.085 4.457 -4.097 1.00 92.88 79 THR A C 1
ATOM 647 O O . THR A 1 79 ? -1.224 4.470 -3.213 1.00 92.88 79 THR A O 1
ATOM 650 N N . MET A 1 80 ? -1.776 4.410 -5.384 1.00 92.50 80 MET A N 1
ATOM 651 C CA . MET A 1 80 ? -0.423 4.279 -5.898 1.00 92.50 80 MET A CA 1
ATOM 652 C C . MET A 1 80 ? -0.143 5.400 -6.888 1.00 92.50 80 MET A C 1
ATOM 654 O O . MET A 1 80 ? -1.010 5.780 -7.673 1.00 92.50 80 MET A O 1
ATOM 658 N N . VAL A 1 81 ? 1.096 5.888 -6.882 1.00 95.12 81 VAL A N 1
ATOM 659 C CA . VAL A 1 81 ? 1.647 6.650 -8.003 1.00 95.12 81 VAL A CA 1
ATOM 660 C C . VAL A 1 81 ? 2.813 5.873 -8.576 1.00 95.12 81 VAL A C 1
ATOM 662 O O . VAL A 1 81 ? 3.805 5.617 -7.886 1.00 95.12 81 VAL A O 1
ATOM 665 N N . LEU A 1 82 ? 2.677 5.544 -9.854 1.00 96.06 82 LEU A N 1
ATOM 666 C CA . LEU A 1 82 ? 3.717 4.958 -10.674 1.00 96.06 82 LEU A CA 1
ATOM 667 C C . LEU A 1 82 ? 4.296 6.067 -11.566 1.00 96.06 82 LEU A C 1
ATOM 669 O O . LEU A 1 82 ? 3.578 6.592 -12.420 1.00 96.06 82 LEU A O 1
ATOM 673 N N . PRO A 1 83 ? 5.545 6.510 -11.336 1.00 96.38 83 PRO A N 1
ATOM 674 C CA . PRO A 1 83 ? 6.201 7.450 -12.234 1.00 96.38 83 PRO A CA 1
ATOM 675 C C . PRO A 1 83 ? 6.344 6.858 -13.646 1.00 96.38 83 PRO A C 1
ATOM 677 O O . PRO A 1 83 ? 6.419 5.636 -13.787 1.00 96.38 83 PRO A O 1
ATOM 680 N N . PRO A 1 84 ? 6.439 7.697 -14.693 1.00 95.75 84 PRO A N 1
ATOM 681 C CA . PRO A 1 84 ? 6.723 7.219 -16.041 1.00 95.75 84 PRO A CA 1
ATOM 682 C C . PRO A 1 84 ? 7.968 6.325 -16.072 1.00 95.75 84 PRO A C 1
ATOM 684 O O . PRO A 1 84 ? 8.948 6.620 -15.388 1.00 95.75 84 PRO A O 1
ATOM 687 N N . GLN A 1 85 ? 7.929 5.271 -16.893 1.00 94.38 85 GLN A N 1
ATOM 688 C CA . GLN A 1 85 ? 9.017 4.290 -17.067 1.00 94.38 85 GLN A CA 1
ATOM 689 C C . GLN A 1 85 ? 9.324 3.432 -15.825 1.00 94.38 85 GLN A C 1
ATOM 691 O O . GLN A 1 85 ? 10.317 2.710 -15.819 1.00 94.38 85 GLN A O 1
ATOM 696 N N . CYS A 1 86 ? 8.497 3.505 -14.779 1.00 97.00 86 CYS A N 1
ATOM 697 C CA . CYS A 1 86 ? 8.585 2.612 -13.628 1.00 97.00 86 CYS A CA 1
ATOM 698 C C . CYS A 1 86 ? 7.540 1.494 -13.719 1.00 97.00 86 CYS A C 1
ATOM 700 O O . CYS A 1 86 ? 6.501 1.656 -14.356 1.00 97.00 86 CYS A O 1
ATOM 702 N N . GLU A 1 87 ? 7.789 0.388 -13.024 1.00 95.25 87 GLU A N 1
ATOM 703 C CA . GLU A 1 87 ? 6.909 -0.781 -12.959 1.00 95.25 87 GLU A CA 1
ATOM 704 C C . GLU A 1 87 ? 6.848 -1.381 -11.543 1.00 95.25 87 GLU A C 1
ATOM 706 O O . GLU A 1 87 ? 7.669 -1.088 -10.669 1.00 95.25 87 GLU A O 1
ATOM 711 N N . GLY A 1 88 ? 5.848 -2.224 -11.294 1.00 92.81 88 GLY A N 1
ATOM 712 C CA . GLY A 1 88 ? 5.870 -3.146 -10.160 1.00 92.81 88 GLY A CA 1
ATOM 713 C C . GLY A 1 88 ? 6.663 -4.406 -10.529 1.00 92.81 88 GLY A C 1
ATOM 714 O O . GLY A 1 88 ? 6.540 -4.859 -11.664 1.00 92.81 88 GLY A O 1
ATOM 715 N N . PRO A 1 89 ? 7.450 -4.999 -9.611 1.00 92.69 89 PRO A N 1
ATOM 716 C CA . PRO A 1 89 ? 8.056 -6.306 -9.857 1.00 92.69 89 PRO A CA 1
ATOM 717 C C . PRO A 1 89 ? 6.983 -7.350 -10.177 1.00 92.69 89 PRO A C 1
ATOM 719 O O . PRO A 1 89 ? 5.919 -7.332 -9.556 1.00 92.69 89 PRO A O 1
ATOM 722 N N . LEU A 1 90 ? 7.273 -8.280 -11.086 1.00 92.62 90 LEU A N 1
ATOM 723 C CA . LEU A 1 90 ? 6.411 -9.438 -11.318 1.00 92.62 90 LEU A CA 1
ATOM 724 C C . LEU A 1 90 ? 6.351 -10.292 -10.041 1.00 92.62 90 LEU A C 1
ATOM 726 O O . LEU A 1 90 ? 7.383 -10.579 -9.433 1.00 92.62 90 LEU A O 1
ATOM 730 N N . HIS A 1 91 ? 5.148 -10.655 -9.609 1.00 90.75 91 HIS A N 1
ATOM 731 C CA . HIS A 1 91 ? 4.924 -11.467 -8.415 1.00 90.75 91 HIS A CA 1
ATOM 732 C C . HIS A 1 91 ? 3.574 -12.183 -8.495 1.00 90.75 91 HIS A C 1
ATOM 734 O O . HIS A 1 91 ? 2.750 -11.893 -9.362 1.00 90.75 91 HIS A O 1
ATOM 740 N N . ILE A 1 92 ? 3.363 -13.122 -7.574 1.00 89.75 92 ILE A N 1
ATOM 741 C CA . ILE A 1 92 ? 2.133 -13.896 -7.443 1.00 89.75 92 ILE A CA 1
ATOM 742 C C . ILE A 1 92 ? 1.658 -13.874 -5.991 1.00 89.75 92 ILE A C 1
ATOM 744 O O . ILE A 1 92 ? 2.461 -13.989 -5.063 1.00 89.75 92 ILE A O 1
ATOM 748 N N . HIS A 1 93 ? 0.346 -13.750 -5.812 1.00 88.38 93 HIS A N 1
ATOM 749 C CA . HIS A 1 93 ? -0.340 -13.956 -4.543 1.00 88.38 93 HIS A CA 1
ATOM 750 C C . HIS A 1 93 ? -1.131 -15.265 -4.622 1.00 88.38 93 HIS A C 1
ATOM 752 O O . HIS A 1 93 ? -1.888 -15.481 -5.566 1.00 88.38 93 HIS A O 1
ATOM 758 N N . HIS A 1 94 ? -0.931 -16.158 -3.651 1.00 89.88 94 HIS A N 1
ATOM 759 C CA . HIS A 1 94 ? -1.658 -17.438 -3.558 1.00 89.88 94 HIS A CA 1
ATOM 760 C C . HIS A 1 94 ? -2.716 -17.437 -2.449 1.00 89.88 94 HIS A C 1
ATOM 762 O O . HIS A 1 94 ? -3.492 -18.380 -2.317 1.00 89.88 94 HIS A O 1
ATOM 768 N N . ASP A 1 95 ? -2.703 -16.396 -1.629 1.00 89.88 95 ASP A N 1
ATOM 769 C CA . ASP A 1 95 ? -3.424 -16.253 -0.373 1.00 89.88 95 ASP A CA 1
ATOM 770 C C . ASP A 1 95 ? -4.426 -15.094 -0.395 1.00 89.88 95 ASP A C 1
ATOM 772 O O . ASP A 1 95 ? -5.319 -15.043 0.450 1.00 89.88 95 ASP A O 1
ATOM 776 N N . VAL A 1 96 ? -4.297 -14.182 -1.361 1.00 89.94 96 VAL A N 1
ATOM 777 C CA . VAL A 1 96 ? -5.125 -12.982 -1.491 1.00 89.94 96 VAL A CA 1
ATOM 778 C C . VAL A 1 96 ? -5.439 -12.670 -2.953 1.00 89.94 96 VAL A C 1
ATOM 780 O O . VAL A 1 96 ? -4.710 -13.062 -3.863 1.00 89.94 96 VAL A O 1
ATOM 783 N N . GLU A 1 97 ? -6.520 -11.923 -3.161 1.00 91.25 97 GLU A N 1
ATOM 784 C CA . GLU A 1 97 ? -6.856 -11.297 -4.439 1.00 91.25 97 GLU A CA 1
ATOM 785 C C . GLU A 1 97 ? -6.525 -9.800 -4.378 1.00 91.25 97 GLU A C 1
ATOM 787 O O . GLU A 1 97 ? -6.795 -9.139 -3.372 1.00 91.25 97 GLU A O 1
ATOM 792 N N . GLU A 1 98 ? -5.983 -9.247 -5.465 1.00 91.06 98 GLU A N 1
ATOM 793 C CA . GLU A 1 98 ? -5.744 -7.808 -5.604 1.00 91.06 98 GLU A CA 1
ATOM 794 C C . GLU A 1 98 ? -6.585 -7.224 -6.741 1.00 91.06 98 GLU A C 1
ATOM 796 O O . GLU A 1 98 ? -6.700 -7.800 -7.824 1.00 91.06 98 GLU A O 1
ATOM 801 N N . VAL A 1 99 ? -7.167 -6.046 -6.501 1.00 92.88 99 VAL A N 1
ATOM 802 C CA . VAL A 1 99 ? -7.995 -5.333 -7.479 1.00 92.88 99 VAL A CA 1
ATOM 803 C C . VAL A 1 99 ? -7.447 -3.927 -7.676 1.00 92.88 99 VAL A C 1
ATOM 805 O O . VAL A 1 99 ? -7.332 -3.152 -6.725 1.00 92.88 99 VAL A O 1
ATOM 808 N N . PHE A 1 100 ? -7.155 -3.579 -8.929 1.00 92.69 100 PHE A N 1
ATOM 809 C CA . PHE A 1 100 ? -6.587 -2.287 -9.301 1.00 92.69 100 PHE A CA 1
ATOM 810 C C . PHE A 1 100 ? -7.589 -1.438 -10.080 1.00 92.69 100 PHE A C 1
ATOM 812 O O . PHE A 1 100 ? -8.236 -1.904 -11.016 1.00 92.69 100 PHE A O 1
ATOM 819 N N . PHE A 1 101 ? -7.660 -0.155 -9.729 1.00 95.06 101 PHE A N 1
ATOM 820 C CA . PHE A 1 101 ? -8.409 0.853 -10.473 1.00 95.06 101 PHE A CA 1
ATOM 821 C C . PHE A 1 101 ? -7.445 1.904 -11.022 1.00 95.06 101 PHE A C 1
ATOM 823 O O . PHE A 1 101 ? -6.741 2.569 -10.258 1.00 95.06 101 PHE A O 1
ATOM 830 N N . MET A 1 102 ? -7.446 2.101 -12.342 1.00 95.25 102 MET A N 1
ATOM 831 C CA . MET A 1 102 ? -6.707 3.196 -12.970 1.00 95.25 102 MET A CA 1
ATOM 832 C C . MET A 1 102 ? -7.461 4.512 -12.783 1.00 95.25 102 MET A C 1
ATOM 834 O O . MET A 1 102 ? -8.436 4.794 -13.474 1.00 95.25 102 MET A O 1
ATOM 838 N N . LEU A 1 103 ? -7.006 5.328 -11.830 1.00 95.12 103 LEU A N 1
ATOM 839 C CA . LEU A 1 103 ? -7.618 6.630 -11.539 1.00 95.12 103 LEU A CA 1
ATOM 840 C C . LEU A 1 103 ? -7.177 7.726 -12.522 1.00 95.12 103 LEU A C 1
ATOM 842 O O . LEU A 1 103 ? -7.916 8.680 -12.765 1.00 95.12 103 LEU A O 1
ATOM 846 N N . ARG A 1 104 ? -5.951 7.626 -13.049 1.00 95.75 104 ARG A N 1
ATOM 847 C CA . ARG A 1 104 ? -5.371 8.569 -14.015 1.00 95.75 104 ARG A CA 1
ATOM 848 C C . ARG A 1 104 ? -4.192 7.933 -14.750 1.00 95.75 104 ARG A C 1
ATOM 850 O O . ARG A 1 104 ? -3.345 7.320 -14.111 1.00 95.75 104 ARG A O 1
ATOM 857 N N . GLY A 1 105 ? -4.096 8.204 -16.051 1.00 95.88 105 GLY A N 1
ATOM 858 C CA . GLY A 1 105 ? -3.009 7.726 -16.905 1.00 95.88 105 GLY A CA 1
ATOM 859 C C . GLY A 1 105 ? -3.293 6.347 -17.490 1.00 95.88 105 GLY A C 1
ATOM 860 O O . GLY A 1 105 ? -4.435 5.890 -17.490 1.00 95.88 105 GLY A O 1
ATOM 861 N N . GLU A 1 106 ? -2.239 5.706 -17.973 1.00 94.88 106 GLU A N 1
ATOM 862 C CA . GLU A 1 106 ? -2.255 4.385 -18.598 1.00 94.88 106 GLU A CA 1
ATOM 863 C C . GLU A 1 106 ? -1.051 3.570 -18.115 1.00 94.88 106 GLU A C 1
ATOM 865 O O . GLU A 1 106 ? -0.062 4.139 -17.646 1.00 94.88 106 GLU A O 1
ATOM 870 N N . ILE A 1 107 ? -1.167 2.246 -18.188 1.00 93.56 107 ILE A N 1
ATOM 871 C CA . ILE A 1 107 ? -0.109 1.295 -17.844 1.00 93.56 107 ILE A CA 1
ATOM 872 C C . ILE A 1 107 ? -0.083 0.173 -18.878 1.00 93.56 107 ILE A C 1
ATOM 874 O O . ILE A 1 107 ? -1.128 -0.177 -19.429 1.00 93.56 107 ILE A O 1
ATOM 878 N N . ASP A 1 108 ? 1.086 -0.435 -19.050 1.00 93.94 108 ASP A N 1
ATOM 879 C CA . ASP A 1 108 ? 1.206 -1.753 -19.662 1.00 93.94 108 ASP A CA 1
ATOM 880 C C . ASP A 1 108 ? 1.109 -2.816 -18.563 1.00 93.94 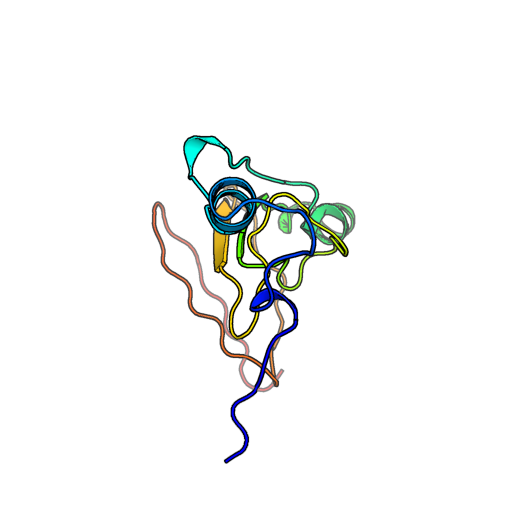108 ASP A C 1
ATOM 882 O O . ASP A 1 108 ? 1.793 -2.735 -17.540 1.00 93.94 108 ASP A O 1
ATOM 886 N N . LEU A 1 109 ? 0.235 -3.806 -18.760 1.00 93.25 109 LEU A N 1
ATOM 887 C CA . LEU A 1 109 ? 0.068 -4.927 -17.839 1.00 93.25 109 LEU A CA 1
ATOM 888 C C . LEU A 1 109 ? 0.731 -6.175 -18.420 1.00 93.25 109 LEU A C 1
ATOM 890 O O . LEU A 1 109 ? 0.358 -6.641 -19.497 1.00 93.25 109 LEU A O 1
ATOM 894 N N . PHE A 1 110 ? 1.671 -6.741 -17.670 1.00 91.81 110 PHE A N 1
ATOM 895 C CA . PHE A 1 110 ? 2.347 -7.986 -18.015 1.00 91.81 110 PHE A CA 1
ATOM 896 C C . PHE A 1 110 ? 1.787 -9.127 -17.171 1.00 91.81 110 PHE A C 1
ATOM 898 O O . PHE A 1 110 ? 1.633 -8.993 -15.958 1.00 91.81 110 PHE A O 1
ATOM 905 N N . ILE A 1 111 ? 1.482 -10.248 -17.821 1.00 92.50 111 ILE A N 1
ATOM 906 C CA . ILE A 1 111 ? 0.988 -11.463 -17.173 1.00 92.50 111 ILE A CA 1
ATOM 907 C C . ILE A 1 111 ? 1.842 -12.623 -17.671 1.00 92.50 111 ILE A C 1
ATOM 909 O O . ILE A 1 111 ? 1.938 -12.853 -18.877 1.00 92.50 111 ILE A O 1
ATOM 913 N N . GLU A 1 112 ? 2.445 -13.352 -16.739 1.00 91.62 112 GLU A N 1
ATOM 914 C CA . GLU A 1 112 ? 3.191 -14.572 -17.027 1.00 91.62 112 GLU A CA 1
ATOM 915 C C . GLU A 1 112 ? 2.293 -15.793 -16.821 1.00 91.62 112 GLU A C 1
ATOM 917 O O . GLU A 1 112 ? 1.560 -15.896 -15.836 1.00 91.62 112 GLU A O 1
ATOM 922 N N . HIS A 1 113 ? 2.329 -16.718 -17.776 1.00 89.38 113 HIS A N 1
ATOM 923 C CA . HIS A 1 113 ? 1.554 -17.949 -17.727 1.00 89.38 113 HIS A CA 1
ATOM 924 C C . HIS A 1 113 ? 2.497 -19.136 -17.527 1.00 89.38 113 HIS A C 1
ATOM 926 O O . HIS A 1 113 ? 3.245 -19.480 -18.441 1.00 89.38 113 HIS A O 1
ATOM 932 N N . ASN A 1 114 ? 2.354 -19.806 -16.377 1.00 86.06 114 ASN A N 1
ATOM 933 C CA . ASN A 1 114 ? 3.142 -20.956 -15.897 1.00 86.06 114 ASN A CA 1
ATOM 934 C C . ASN A 1 114 ? 4.486 -20.653 -15.213 1.00 86.06 114 ASN A C 1
ATOM 936 O O . ASN A 1 114 ? 5.240 -21.598 -14.981 1.00 86.06 114 ASN A O 1
ATOM 940 N N . GLY A 1 115 ? 4.734 -19.401 -14.819 1.00 69.06 115 GLY A N 1
ATOM 941 C CA . GLY A 1 115 ? 6.022 -19.002 -14.238 1.00 69.06 115 GLY A CA 1
ATOM 942 C C . GLY A 1 115 ? 7.144 -19.063 -15.267 1.00 69.06 115 GLY A C 1
ATOM 943 O O . GLY A 1 115 ? 8.269 -19.428 -14.855 1.00 69.06 115 GLY A O 1
#

Secondary structure (DSSP, 8-state):
-PPP--GGGSPPTT--HHHHHHTT---GGG---BSSTTHHHHHH-GGG--EEEEEES-TTSS-S--TTSBPPSS--EEEEE--TT--PPP---SS--------SS-------S--